Protein AF-A0A7R7JCJ6-F1 (afdb_monomer)

Solvent-accessible surface area (backbone atoms only — not comparable to full-atom values): 6215 Å² total; per-residue (Å²): 136,92,75,84,82,73,93,76,88,78,77,88,83,80,80,68,84,71,80,75,75,78,74,52,46,32,73,67,74,54,50,51,71,61,44,34,68,43,71,92,27,47,68,73,45,19,47,42,49,51,54,44,36,73,74,76,42,70,57,88,46,72,74,55,53,50,76,31,85,93,35,48,72,69,43,48,72,70,29,62,82,50,48,41,56,58,76,79,74,79,72,83,74,67,134

pLDDT: mean 83.5, std 18.03, range [42.97, 98.12]

Radius of gyration: 22.49 Å; Cα contacts (8 Å, |Δi|>4): 83; chains: 1; bounding box: 58×55×48 Å

Sequence (95 aa):
MWKSIPYLILSLFLFGAQPVLAEPIDVNTASAEELAQLKGVGASKAQAIIAYRDQHGPFVAVGELTQVRGLGPKFLEQNAEAITVSQPVADAARP

Foldseek 3Di:
DDDDPDPPVPPPPPPPPDPPPPQADALQPDDLVLQCVQVPRDSVQSVQSVVCCVVVNFDPDPQCSCVRPPDHPVSCVRCVRRHDHDDPPPPVPDD

Mean predicted aligned error: 10.85 Å

Nearest PDB structures (foldseek):
  8dss-assembly1_B  TM=9.701E-01  e=2.813E-07  Geobacillus stearothermophilus ATCC 7953
  3bzk-assembly1_A  TM=9.237E-01  e=1.589E-04  Pseudomonas aeruginosa
  2oce-assembly1_A  TM=9.124E-01  e=2.942E-04  Pseudomonas aeruginosa PAO1
  2edu-assembly1_A  TM=8.188E-01  e=4.184E-04  Homo sapiens
  5ol9-assembly1_A  TM=9.059E-01  e=5.781E-02  Homo sapiens

Structure (mmCIF, N/CA/C/O backbone):
data_AF-A0A7R7JCJ6-F1
#
_entry.id   AF-A0A7R7JCJ6-F1
#
loop_
_atom_site.group_PDB
_atom_site.id
_atom_site.type_symbol
_atom_site.label_atom_id
_atom_site.label_alt_id
_atom_site.label_comp_id
_atom_site.label_asym_id
_atom_site.label_entity_id
_atom_site.label_seq_id
_atom_site.pdbx_PDB_ins_code
_atom_site.Cartn_x
_atom_site.Cartn_y
_atom_site.Cartn_z
_atom_site.occupancy
_atom_site.B_iso_or_equiv
_atom_site.auth_seq_id
_atom_site.auth_comp_id
_atom_site.auth_asym_id
_atom_site.auth_atom_id
_atom_site.pdbx_PDB_model_num
ATOM 1 N N . MET A 1 1 ? 46.286 34.273 39.964 1.00 54.22 1 MET A N 1
ATOM 2 C CA . MET A 1 1 ? 46.759 33.645 38.710 1.00 54.22 1 MET A CA 1
ATOM 3 C C . MET A 1 1 ? 45.891 32.426 38.411 1.00 54.22 1 MET A C 1
ATOM 5 O O . MET A 1 1 ? 46.279 31.304 38.684 1.00 54.22 1 MET A O 1
ATOM 9 N N . TRP A 1 2 ? 44.686 32.676 37.895 1.00 61.41 2 TRP A N 1
ATOM 10 C CA . TRP A 1 2 ? 43.826 31.704 37.216 1.00 61.41 2 TRP A CA 1
ATOM 11 C C . TRP A 1 2 ? 44.376 31.640 35.796 1.00 61.41 2 TRP A C 1
ATOM 13 O O . TRP A 1 2 ? 44.304 32.622 35.063 1.00 61.41 2 TRP A O 1
ATOM 23 N N . LYS A 1 3 ? 45.051 30.561 35.431 1.00 55.62 3 LYS A N 1
ATOM 24 C CA . LYS A 1 3 ? 45.518 30.311 34.069 1.00 55.62 3 LYS A CA 1
ATOM 25 C C . LYS A 1 3 ? 45.149 28.862 33.772 1.00 55.62 3 LYS A C 1
ATOM 27 O O . LYS A 1 3 ? 45.579 27.975 34.498 1.00 55.62 3 LYS A O 1
ATOM 32 N N . SER A 1 4 ? 44.361 28.688 32.712 1.00 66.62 4 SER A N 1
ATOM 33 C CA . SER A 1 4 ? 44.156 27.437 31.974 1.00 66.62 4 SER A CA 1
ATOM 34 C C . SER A 1 4 ? 43.288 26.356 32.636 1.00 66.62 4 SER A C 1
ATOM 36 O O . SER A 1 4 ? 43.800 25.361 33.135 1.00 66.62 4 SER A O 1
ATOM 38 N N . ILE A 1 5 ? 41.963 26.475 32.500 1.00 58.09 5 ILE A N 1
ATOM 39 C CA . ILE A 1 5 ? 41.110 25.291 32.309 1.00 58.09 5 ILE A CA 1
ATOM 40 C C . ILE A 1 5 ? 40.555 25.408 30.882 1.00 58.09 5 ILE A C 1
ATOM 42 O O . ILE A 1 5 ? 39.858 26.381 30.588 1.00 58.09 5 ILE A O 1
ATOM 46 N N . PRO A 1 6 ? 40.971 24.522 29.961 1.00 51.59 6 PRO A N 1
ATOM 47 C CA . PRO A 1 6 ? 40.703 24.651 28.537 1.00 51.59 6 PRO A CA 1
ATOM 48 C C . PRO A 1 6 ? 39.217 24.426 28.254 1.00 51.59 6 PRO A C 1
ATOM 50 O O . PRO A 1 6 ? 38.530 23.736 29.002 1.00 51.59 6 PRO A O 1
ATOM 53 N N . TYR A 1 7 ? 38.746 25.003 27.154 1.00 55.69 7 TYR A N 1
ATOM 54 C CA . TYR A 1 7 ? 37.422 24.872 26.543 1.00 55.69 7 TYR A CA 1
ATOM 55 C C . TYR A 1 7 ? 37.021 23.409 26.213 1.00 55.69 7 TYR A C 1
ATOM 57 O O . TYR A 1 7 ? 36.786 23.072 25.059 1.00 55.69 7 TYR A O 1
ATOM 65 N N . LEU A 1 8 ? 36.958 22.517 27.207 1.00 54.16 8 LEU A N 1
ATOM 66 C CA . LEU A 1 8 ? 36.597 21.096 27.066 1.00 54.16 8 LEU A CA 1
ATOM 67 C C . LEU A 1 8 ? 35.253 20.740 27.725 1.00 54.16 8 LEU A C 1
ATOM 69 O O . LEU A 1 8 ? 34.871 19.576 27.747 1.00 54.16 8 LEU A O 1
ATOM 73 N N . ILE A 1 9 ? 34.504 21.735 28.211 1.00 51.38 9 ILE A N 1
ATOM 74 C CA . ILE A 1 9 ? 33.109 21.582 28.670 1.00 51.38 9 ILE A CA 1
ATOM 75 C C . ILE A 1 9 ? 32.187 22.509 27.850 1.00 51.38 9 ILE A C 1
ATOM 77 O O . ILE A 1 9 ? 31.313 23.181 28.383 1.00 51.38 9 ILE A O 1
ATOM 81 N N . LEU A 1 10 ? 32.418 22.606 26.533 1.00 48.81 10 LEU A N 1
ATOM 82 C CA . LEU A 1 10 ? 31.504 23.295 25.600 1.00 48.81 10 LEU A CA 1
ATOM 83 C C . LEU A 1 10 ? 31.316 22.545 24.266 1.00 48.81 10 LEU A C 1
ATOM 85 O O . LEU A 1 10 ? 30.789 23.093 23.307 1.00 48.81 10 LEU A O 1
ATOM 89 N N . SER A 1 11 ? 31.723 21.280 24.179 1.00 57.47 11 SER A N 1
ATOM 90 C CA . SER A 1 11 ? 31.609 20.471 22.953 1.00 57.47 11 SER A CA 1
ATOM 91 C C . SER A 1 11 ? 30.833 19.164 23.144 1.00 57.47 11 SER A C 1
ATOM 93 O O . SER A 1 11 ? 30.858 18.306 22.268 1.00 57.47 11 SER A O 1
ATOM 95 N N . LEU A 1 12 ? 30.098 19.006 24.251 1.00 61.38 12 LEU A N 1
ATOM 96 C CA . LEU A 1 12 ? 29.367 17.772 24.564 1.00 61.38 12 LEU A CA 1
ATOM 97 C C . LEU A 1 12 ? 27.847 17.975 24.642 1.00 61.38 12 LEU A C 1
ATOM 99 O O . LEU A 1 12 ? 27.225 17.535 25.596 1.00 61.38 12 LEU A O 1
ATOM 103 N N . PHE A 1 13 ? 27.238 18.664 23.674 1.00 62.34 13 PHE A N 1
ATOM 104 C CA . PHE A 1 13 ? 25.769 18.724 23.587 1.00 62.34 13 PHE A CA 1
ATOM 105 C C . PHE A 1 13 ? 25.253 18.937 22.154 1.00 62.34 13 PHE A C 1
ATOM 107 O O . PHE A 1 13 ? 24.334 19.709 21.919 1.00 62.34 13 PHE A O 1
ATOM 114 N N . LEU A 1 14 ? 25.827 18.245 21.167 1.00 61.22 14 LEU A N 1
ATOM 115 C CA . LEU A 1 14 ? 25.203 18.117 19.843 1.00 61.22 14 LEU A CA 1
ATOM 116 C C . LEU A 1 14 ? 25.329 16.680 19.323 1.00 61.22 14 LEU A C 1
ATOM 118 O O . LEU A 1 14 ? 25.917 16.414 18.284 1.00 61.22 14 LEU A O 1
ATOM 122 N N . PHE A 1 15 ? 24.744 15.732 20.047 1.00 64.06 15 PHE A N 1
ATOM 123 C CA . PHE A 1 15 ? 24.256 14.509 19.411 1.00 64.06 15 PHE A CA 1
ATOM 124 C C . PHE A 1 15 ? 22.752 14.452 19.657 1.00 64.06 15 PHE A C 1
ATOM 126 O O . PHE A 1 15 ? 22.248 13.687 20.474 1.00 64.06 15 PHE A O 1
ATOM 133 N N . GLY A 1 16 ? 22.041 15.397 19.031 1.00 67.62 16 GLY A N 1
ATOM 134 C CA . GLY A 1 16 ? 20.584 15.359 18.981 1.00 67.62 16 GLY A CA 1
ATOM 135 C C . GLY A 1 16 ? 20.143 14.041 18.352 1.00 67.62 16 GLY A C 1
ATOM 136 O O . GLY A 1 16 ? 20.831 13.532 17.465 1.00 67.62 16 GLY A O 1
ATOM 137 N N . ALA A 1 17 ? 19.031 13.484 18.835 1.00 68.81 17 ALA A N 1
ATOM 138 C CA . ALA A 1 17 ? 18.417 12.298 18.257 1.00 68.81 17 ALA A CA 1
ATOM 139 C C . ALA A 1 17 ? 18.282 12.503 16.743 1.00 68.81 17 ALA A C 1
ATOM 141 O O . ALA A 1 17 ? 17.506 13.345 16.289 1.00 68.81 17 ALA A O 1
ATOM 142 N N . GLN A 1 18 ? 19.103 11.789 15.973 1.00 69.12 18 GLN A N 1
ATOM 143 C CA . GLN A 1 18 ? 18.973 11.758 14.525 1.00 69.12 18 GLN A CA 1
ATOM 144 C C . GLN A 1 18 ? 17.578 11.185 14.249 1.00 69.12 18 GLN A C 1
ATOM 146 O O . GLN A 1 18 ? 17.259 10.129 14.809 1.00 69.12 18 GLN A O 1
ATOM 151 N N . PRO A 1 19 ? 16.721 11.852 13.458 1.00 66.50 19 PRO A N 1
ATOM 152 C CA . PRO A 1 19 ? 15.494 11.220 13.017 1.00 66.50 19 PRO A CA 1
ATOM 153 C C . PRO A 1 19 ? 15.898 9.974 12.229 1.00 66.50 19 PRO A C 1
ATOM 155 O O . PRO A 1 19 ? 16.498 10.073 11.160 1.00 66.50 19 PRO A O 1
ATOM 158 N N . VAL A 1 20 ? 15.614 8.798 12.785 1.00 64.31 20 VAL A N 1
ATOM 159 C CA . VAL A 1 20 ? 15.602 7.564 12.005 1.00 64.31 20 VAL A CA 1
ATOM 160 C C . VAL A 1 20 ? 14.497 7.749 10.978 1.00 64.31 20 VAL A C 1
ATOM 162 O O . VAL A 1 20 ? 13.316 7.765 11.323 1.00 64.31 20 VAL A O 1
ATOM 165 N N . LEU A 1 21 ? 14.888 8.011 9.731 1.00 64.00 21 LEU A N 1
ATOM 166 C CA . LEU A 1 21 ? 13.956 7.997 8.615 1.00 64.00 21 LEU A CA 1
ATOM 167 C C . LEU A 1 21 ? 13.338 6.600 8.599 1.00 64.00 21 LEU A C 1
ATOM 169 O O . LEU A 1 21 ? 14.061 5.614 8.468 1.00 64.00 21 LEU A O 1
ATOM 173 N N . ALA A 1 22 ? 12.029 6.518 8.830 1.00 73.19 22 ALA A N 1
ATOM 174 C CA . ALA A 1 22 ? 11.317 5.256 8.730 1.00 73.19 22 ALA A CA 1
ATOM 175 C C . ALA A 1 22 ? 11.459 4.754 7.291 1.00 73.19 22 ALA A C 1
ATOM 177 O O . ALA A 1 22 ? 11.171 5.497 6.348 1.00 73.19 22 ALA A O 1
ATOM 178 N N . GLU A 1 23 ? 11.955 3.531 7.129 1.00 85.94 23 GLU A N 1
ATOM 179 C CA . GLU A 1 23 ? 12.077 2.930 5.807 1.00 85.94 23 GLU A CA 1
ATOM 180 C C . GLU A 1 23 ? 10.682 2.756 5.181 1.00 85.94 23 GLU A C 1
ATOM 182 O O . GLU A 1 23 ? 9.719 2.466 5.900 1.00 85.94 23 GLU A O 1
ATOM 187 N N . PRO A 1 24 ? 10.540 2.947 3.856 1.00 93.31 24 PRO A N 1
ATOM 188 C CA . PRO A 1 24 ? 9.276 2.712 3.174 1.00 93.31 24 PRO A CA 1
ATOM 189 C C . PRO A 1 24 ? 8.782 1.278 3.379 1.00 93.31 24 PRO A C 1
ATOM 191 O O . PRO A 1 24 ? 9.542 0.318 3.268 1.00 93.31 24 PRO A O 1
ATOM 194 N N . ILE A 1 25 ? 7.483 1.135 3.619 1.00 95.38 25 ILE A N 1
ATOM 195 C CA . ILE A 1 25 ? 6.826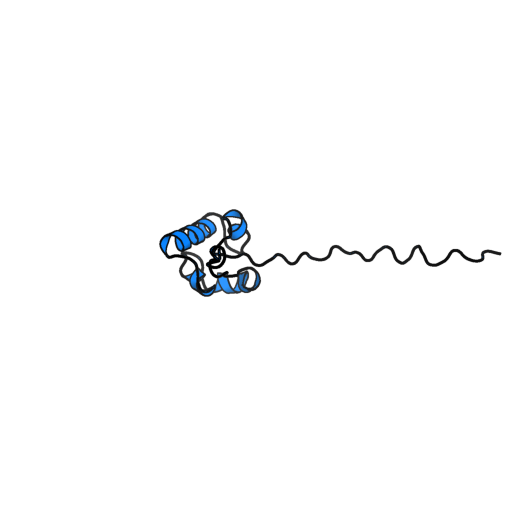 -0.153 3.824 1.00 95.38 25 ILE A CA 1
ATOM 196 C C . ILE A 1 25 ? 6.644 -0.829 2.468 1.00 95.38 25 ILE A C 1
ATOM 198 O O . ILE A 1 25 ? 5.946 -0.321 1.586 1.00 95.38 25 ILE A O 1
ATOM 202 N N . ASP A 1 26 ? 7.256 -1.997 2.303 1.00 96.44 26 ASP A N 1
ATOM 203 C CA . ASP A 1 26 ? 7.080 -2.813 1.110 1.00 96.44 26 ASP A CA 1
ATOM 204 C C . ASP A 1 26 ? 5.766 -3.593 1.169 1.00 96.44 26 ASP A C 1
ATOM 206 O O . ASP A 1 26 ? 5.597 -4.525 1.955 1.00 96.44 26 ASP A O 1
ATOM 210 N N . VAL A 1 27 ? 4.823 -3.241 0.299 1.00 96.69 27 VAL A N 1
ATOM 211 C CA . VAL A 1 27 ? 3.478 -3.834 0.302 1.00 96.69 27 VAL A CA 1
ATOM 212 C C . VAL A 1 27 ? 3.450 -5.311 -0.088 1.00 96.69 27 VAL A C 1
ATOM 214 O O . VAL A 1 27 ? 2.451 -5.986 0.171 1.00 96.69 27 VAL A O 1
ATOM 217 N N . ASN A 1 28 ? 4.528 -5.841 -0.668 1.00 96.31 28 ASN A N 1
ATOM 218 C CA . ASN A 1 28 ? 4.632 -7.253 -1.032 1.00 96.31 28 ASN A CA 1
ATOM 219 C C . ASN A 1 28 ? 5.096 -8.140 0.129 1.00 96.31 28 ASN A C 1
ATOM 221 O O . ASN A 1 28 ? 4.779 -9.328 0.140 1.00 96.31 28 ASN A O 1
ATOM 225 N N . THR A 1 29 ? 5.793 -7.576 1.117 1.00 95.31 29 THR A N 1
ATOM 226 C CA . THR A 1 29 ? 6.424 -8.343 2.205 1.00 95.31 29 THR A CA 1
ATOM 227 C C . THR A 1 29 ? 5.931 -7.947 3.593 1.00 95.31 29 THR A C 1
ATOM 229 O O . THR A 1 29 ? 5.919 -8.789 4.488 1.00 95.31 29 THR A O 1
ATOM 232 N N . ALA A 1 30 ? 5.432 -6.721 3.761 1.00 96.31 30 ALA A N 1
ATOM 233 C CA . ALA A 1 30 ? 4.954 -6.210 5.038 1.00 96.31 30 ALA A CA 1
ATOM 234 C C . ALA A 1 30 ? 3.838 -7.074 5.647 1.00 96.31 30 ALA A C 1
ATOM 236 O O . ALA A 1 30 ? 2.945 -7.579 4.947 1.00 96.31 30 ALA A O 1
ATOM 237 N N . SER A 1 31 ? 3.891 -7.211 6.967 1.00 97.25 31 SER A N 1
ATOM 238 C CA . SER A 1 31 ? 2.853 -7.779 7.824 1.00 97.25 31 SER A CA 1
ATOM 239 C C . SER A 1 31 ? 1.609 -6.887 7.888 1.00 97.25 31 SER A C 1
ATOM 241 O O . SER A 1 31 ? 1.611 -5.728 7.465 1.00 97.25 31 SER A O 1
ATOM 243 N N . ALA A 1 32 ? 0.517 -7.419 8.442 1.00 96.88 32 ALA A N 1
ATOM 244 C CA . ALA A 1 32 ? -0.709 -6.644 8.616 1.00 96.88 32 ALA A CA 1
ATOM 245 C C . ALA A 1 32 ? -0.493 -5.457 9.570 1.00 96.88 32 ALA A C 1
ATOM 247 O O . ALA A 1 32 ? -1.061 -4.384 9.364 1.00 96.88 32 ALA A O 1
ATOM 248 N N . GLU A 1 33 ? 0.338 -5.648 10.593 1.00 97.00 33 GLU A N 1
ATOM 249 C CA . GLU A 1 33 ? 0.698 -4.648 11.589 1.00 97.00 33 GLU A CA 1
ATOM 250 C C . GLU A 1 33 ? 1.524 -3.513 10.977 1.00 97.00 33 GLU A C 1
ATOM 252 O O . GLU A 1 33 ? 1.240 -2.347 11.244 1.00 97.00 33 GLU A O 1
ATOM 257 N N . GLU A 1 34 ? 2.498 -3.835 10.121 1.00 96.56 34 GLU A N 1
ATOM 258 C CA . GLU A 1 34 ? 3.289 -2.842 9.382 1.00 96.56 34 GLU A CA 1
ATOM 259 C C . GLU A 1 34 ? 2.417 -2.077 8.384 1.00 96.56 34 GLU A C 1
ATOM 261 O O . GLU A 1 34 ? 2.424 -0.849 8.368 1.00 96.56 34 GLU A O 1
ATOM 266 N N . LEU A 1 35 ? 1.573 -2.771 7.614 1.00 97.31 35 LEU A N 1
ATOM 267 C CA . LEU A 1 35 ? 0.636 -2.126 6.686 1.00 97.31 35 LEU A CA 1
ATOM 268 C C . LEU A 1 35 ? -0.338 -1.182 7.405 1.00 97.31 35 LEU A C 1
ATOM 270 O O . LEU A 1 35 ? -0.707 -0.143 6.857 1.00 97.31 35 LEU A O 1
ATOM 274 N N . ALA A 1 36 ? -0.743 -1.508 8.635 1.00 96.88 36 ALA A N 1
ATOM 275 C CA . ALA A 1 36 ? -1.614 -0.665 9.451 1.00 96.88 36 ALA A CA 1
ATOM 276 C C . ALA A 1 36 ? -0.943 0.629 9.958 1.00 96.88 36 ALA A C 1
ATOM 278 O O . ALA A 1 36 ? -1.623 1.488 10.520 1.00 96.88 36 ALA A O 1
ATOM 279 N N . GLN A 1 37 ? 0.365 0.807 9.749 1.00 96.06 37 GLN A N 1
ATOM 280 C CA . GLN A 1 37 ? 1.055 2.074 10.013 1.00 96.06 37 GLN A CA 1
ATOM 281 C C . GLN A 1 37 ? 0.792 3.118 8.915 1.00 96.06 37 GLN A C 1
ATOM 283 O O . GLN A 1 37 ? 0.989 4.315 9.135 1.00 96.06 37 GLN A O 1
ATOM 288 N N . LEU A 1 38 ? 0.311 2.691 7.741 1.00 96.25 38 LEU A N 1
ATOM 289 C CA . LEU A 1 38 ? -0.022 3.586 6.638 1.00 96.25 38 LEU A CA 1
ATOM 290 C C . LEU A 1 38 ? -1.254 4.437 6.963 1.00 96.25 38 LEU A C 1
ATOM 292 O O . LEU A 1 38 ? -2.264 3.978 7.509 1.00 96.25 38 LEU A O 1
ATOM 296 N N . LYS A 1 39 ? -1.214 5.708 6.557 1.00 96.62 39 LYS A N 1
ATOM 297 C CA . LYS A 1 39 ? -2.313 6.648 6.782 1.00 96.62 39 LYS A CA 1
ATOM 298 C C . LYS A 1 39 ? -3.583 6.137 6.112 1.00 96.62 39 LYS A C 1
ATOM 300 O O . LYS A 1 39 ? -3.632 5.928 4.900 1.00 96.62 39 LYS A O 1
ATOM 305 N N . GLY A 1 40 ? -4.633 5.978 6.916 1.00 95.50 40 GLY A N 1
ATOM 306 C CA . GLY A 1 40 ? -5.936 5.515 6.446 1.00 95.50 40 GLY A CA 1
ATOM 307 C C . GLY A 1 40 ? -6.038 4.003 6.232 1.00 95.50 40 GLY A C 1
ATOM 308 O O . GLY A 1 40 ? -7.051 3.567 5.671 1.00 95.50 40 GLY A O 1
ATOM 309 N N . VAL A 1 41 ? -5.054 3.217 6.685 1.00 97.50 41 VAL A N 1
ATOM 310 C CA . VAL A 1 41 ? -5.060 1.748 6.674 1.00 97.50 41 VAL A CA 1
ATOM 311 C C . VAL A 1 41 ? -5.236 1.234 8.101 1.00 97.50 41 VAL A C 1
ATOM 313 O O . VAL A 1 41 ? -4.350 1.338 8.931 1.00 97.50 41 VAL A O 1
ATOM 316 N N . GLY A 1 42 ? -6.415 0.689 8.398 1.00 96.38 42 GLY A N 1
ATOM 317 C CA . GLY A 1 42 ? -6.643 -0.102 9.613 1.00 96.38 42 GLY A CA 1
ATOM 318 C C . GLY A 1 42 ? -6.591 -1.600 9.312 1.00 96.38 42 GLY A C 1
ATOM 319 O O . GLY A 1 42 ? -6.451 -1.993 8.153 1.00 96.38 42 GLY A O 1
ATOM 320 N N . ALA A 1 43 ? -6.813 -2.436 10.331 1.00 96.75 43 ALA A N 1
ATOM 321 C CA . ALA A 1 43 ? -6.743 -3.900 10.232 1.00 96.75 43 ALA A CA 1
ATOM 322 C C . ALA A 1 43 ? -7.488 -4.486 9.014 1.00 96.75 43 ALA A C 1
ATOM 324 O O . ALA A 1 43 ? -6.937 -5.303 8.284 1.00 96.75 43 ALA A O 1
ATOM 325 N N . SER A 1 44 ? -8.710 -4.018 8.732 1.00 96.81 44 SER A N 1
ATOM 326 C CA . SER A 1 44 ? -9.499 -4.506 7.590 1.00 96.81 44 SER A CA 1
ATOM 327 C C . SER A 1 44 ? -8.853 -4.206 6.230 1.00 96.81 44 SER A C 1
ATOM 329 O O . SER A 1 44 ? -8.901 -5.045 5.334 1.00 96.81 44 SER A O 1
ATOM 331 N N . LYS A 1 45 ? -8.226 -3.036 6.065 1.00 97.62 45 LYS A N 1
ATOM 332 C CA . LYS A 1 45 ? -7.551 -2.669 4.812 1.00 97.62 45 LYS A CA 1
ATOM 333 C C . LYS A 1 45 ? -6.195 -3.351 4.688 1.00 97.62 45 LYS A C 1
ATOM 335 O O . LYS A 1 45 ? -5.860 -3.794 3.599 1.00 97.62 45 LYS A O 1
ATOM 340 N N . ALA A 1 46 ? -5.461 -3.491 5.791 1.00 98.12 46 ALA A N 1
ATOM 341 C CA . ALA A 1 46 ? -4.224 -4.265 5.820 1.00 98.12 46 ALA A CA 1
ATOM 342 C C . ALA A 1 46 ? -4.474 -5.716 5.376 1.00 98.12 46 ALA A C 1
ATOM 344 O O . ALA A 1 46 ? -3.807 -6.215 4.475 1.00 98.12 46 ALA A O 1
ATOM 345 N N . GLN A 1 47 ? -5.518 -6.355 5.913 1.00 97.94 47 GLN A N 1
ATOM 346 C CA . GLN A 1 47 ? -5.942 -7.686 5.472 1.00 97.94 47 GLN A CA 1
ATOM 347 C C . GLN A 1 47 ? -6.366 -7.714 4.001 1.00 97.94 47 GLN A C 1
ATOM 349 O O . GLN A 1 47 ? -6.053 -8.672 3.306 1.00 97.94 47 GLN A O 1
ATOM 354 N N . ALA A 1 48 ? -7.045 -6.676 3.505 1.00 98.06 48 ALA A N 1
ATOM 355 C CA . ALA A 1 48 ? -7.425 -6.601 2.095 1.00 98.06 48 ALA A CA 1
ATOM 356 C C . ALA A 1 48 ? -6.207 -6.514 1.157 1.00 98.06 48 ALA A C 1
ATOM 358 O O . ALA A 1 48 ? -6.237 -7.115 0.088 1.00 98.06 48 ALA A O 1
ATOM 359 N N . ILE A 1 49 ? -5.136 -5.817 1.556 1.00 97.94 49 ILE A N 1
ATOM 360 C CA . ILE A 1 49 ? -3.873 -5.759 0.799 1.00 97.94 49 ILE A CA 1
ATOM 361 C C . ILE A 1 49 ? -3.225 -7.146 0.741 1.00 97.94 49 ILE A C 1
ATOM 363 O O . ILE A 1 49 ? -2.857 -7.601 -0.340 1.00 97.94 49 ILE A O 1
ATOM 367 N N . ILE A 1 50 ? -3.131 -7.834 1.884 1.00 97.75 50 ILE A N 1
ATOM 368 C CA . ILE A 1 50 ? -2.563 -9.190 1.963 1.00 97.75 50 ILE A CA 1
ATOM 369 C C . ILE A 1 50 ? -3.387 -10.159 1.111 1.00 97.75 50 ILE A C 1
ATOM 371 O O . ILE A 1 50 ? -2.859 -10.819 0.224 1.00 97.75 50 ILE A O 1
ATOM 375 N N . ALA A 1 51 ? -4.706 -10.169 1.302 1.00 97.62 51 ALA A N 1
ATOM 376 C CA . ALA A 1 51 ? -5.602 -11.026 0.541 1.00 97.62 51 ALA A CA 1
ATOM 377 C C . ALA A 1 51 ? -5.516 -10.756 -0.967 1.00 97.62 51 ALA A C 1
ATOM 379 O O . ALA A 1 51 ? -5.646 -11.689 -1.756 1.00 97.62 51 ALA A O 1
ATOM 380 N N . TYR A 1 52 ? -5.307 -9.501 -1.372 1.00 97.88 52 TYR A N 1
ATOM 381 C CA . TYR A 1 52 ? -5.115 -9.151 -2.771 1.00 97.88 52 TYR A CA 1
ATOM 382 C C . TYR A 1 52 ? -3.814 -9.743 -3.322 1.00 97.88 52 TYR A C 1
ATOM 384 O O . TYR A 1 52 ? -3.870 -10.430 -4.340 1.00 97.88 52 TYR A O 1
ATOM 392 N N . ARG A 1 53 ? -2.665 -9.543 -2.652 1.00 95.94 53 ARG A N 1
ATOM 393 C CA . ARG A 1 53 ? -1.383 -10.094 -3.136 1.00 95.94 53 ARG A CA 1
ATOM 394 C C . ARG A 1 53 ? -1.348 -11.626 -3.126 1.00 95.94 53 ARG A C 1
ATOM 396 O O . ARG A 1 53 ? -0.710 -12.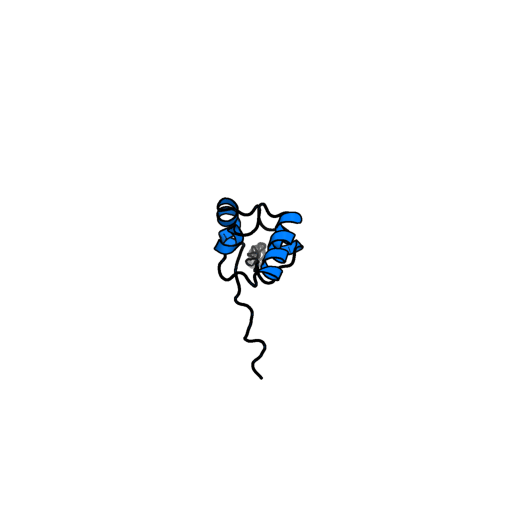226 -3.984 1.00 95.94 53 ARG A O 1
ATOM 403 N N . ASP A 1 54 ? -2.095 -12.257 -2.222 1.00 95.62 54 ASP A N 1
ATOM 404 C CA . ASP A 1 54 ? -2.226 -13.717 -2.164 1.00 95.62 54 ASP A CA 1
ATOM 405 C C . ASP A 1 54 ? -3.081 -14.275 -3.318 1.00 95.62 54 ASP A C 1
ATOM 407 O O . ASP A 1 54 ? -2.826 -15.373 -3.809 1.00 95.62 54 ASP A O 1
ATOM 411 N N . GLN A 1 55 ? -4.098 -13.531 -3.767 1.00 96.94 55 GLN A N 1
ATOM 412 C CA . GLN A 1 55 ? -5.026 -13.968 -4.823 1.00 96.94 55 GLN A CA 1
ATOM 413 C C . GLN A 1 55 ? -4.570 -13.585 -6.233 1.00 96.94 55 GLN A C 1
ATOM 415 O O . GLN A 1 55 ? -4.802 -14.333 -7.182 1.00 96.94 55 GLN A O 1
ATOM 420 N N . HIS A 1 56 ? -3.961 -12.410 -6.379 1.00 95.50 56 HIS A N 1
ATOM 421 C CA . HIS A 1 56 ? -3.605 -11.821 -7.671 1.00 95.50 56 HIS A CA 1
ATOM 422 C C . HIS A 1 56 ? -2.101 -11.866 -7.956 1.00 95.50 56 HIS A C 1
ATOM 424 O O . HIS A 1 56 ? -1.687 -11.589 -9.081 1.00 95.50 56 HIS A O 1
ATOM 430 N N . GLY A 1 57 ? -1.292 -12.249 -6.966 1.00 94.50 57 GLY A N 1
ATOM 431 C CA . GLY A 1 57 ? 0.159 -12.147 -7.021 1.00 94.50 57 GLY A CA 1
ATOM 432 C C . GLY A 1 57 ? 0.677 -10.794 -6.512 1.00 94.50 57 GLY A C 1
ATOM 433 O O . GLY A 1 57 ? -0.106 -9.916 -6.144 1.00 94.50 57 GLY A O 1
ATOM 434 N N . PRO A 1 58 ? 2.009 -10.623 -6.461 1.00 95.44 58 PRO A N 1
ATOM 435 C CA . PRO A 1 58 ? 2.643 -9.424 -5.921 1.00 95.44 58 PRO A CA 1
ATOM 436 C C . PRO A 1 58 ? 2.285 -8.175 -6.734 1.00 95.44 58 PRO A C 1
ATOM 438 O O . PRO A 1 58 ? 2.15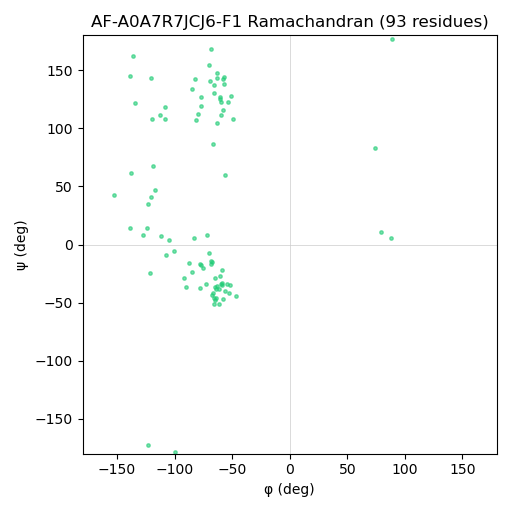4 -8.232 -7.956 1.00 95.44 58 PRO A O 1
ATOM 441 N N . PHE A 1 59 ? 2.198 -7.032 -6.055 1.00 95.94 59 PHE A N 1
ATOM 442 C CA . PHE A 1 59 ? 2.057 -5.731 -6.698 1.00 95.94 59 PHE A CA 1
ATOM 443 C C . PHE A 1 59 ? 3.328 -5.403 -7.486 1.00 95.94 59 PHE A C 1
ATOM 445 O O . PHE A 1 59 ? 4.440 -5.467 -6.955 1.00 95.94 59 PHE A O 1
ATOM 452 N N . VAL A 1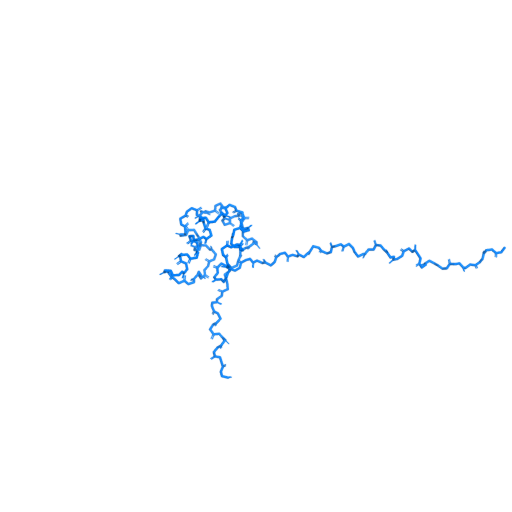 60 ? 3.163 -5.013 -8.745 1.00 94.38 60 VAL A N 1
ATOM 453 C CA . VAL A 1 60 ? 4.248 -4.607 -9.649 1.00 94.38 60 VAL A CA 1
ATOM 454 C C . VAL A 1 60 ? 4.477 -3.099 -9.573 1.00 94.38 60 V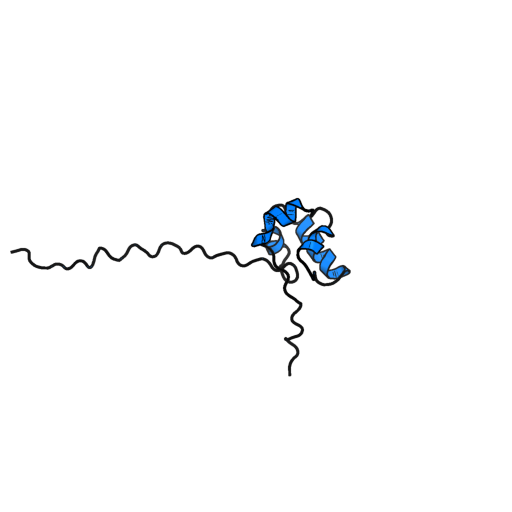AL A C 1
ATOM 456 O O . VAL A 1 60 ? 5.593 -2.619 -9.776 1.00 94.38 60 VAL A O 1
ATOM 459 N N . ALA A 1 61 ? 3.427 -2.341 -9.257 1.00 94.94 61 ALA A N 1
ATOM 460 C CA . ALA A 1 61 ? 3.480 -0.896 -9.104 1.00 94.94 61 ALA A CA 1
ATOM 461 C C . ALA A 1 61 ? 2.647 -0.439 -7.904 1.00 94.94 61 ALA A C 1
ATOM 463 O O . ALA A 1 61 ? 1.556 -0.946 -7.658 1.00 94.94 61 ALA A O 1
ATOM 464 N N . VAL A 1 62 ? 3.106 0.608 -7.215 1.00 94.88 62 VAL A N 1
ATOM 465 C CA . VAL A 1 62 ? 2.373 1.242 -6.102 1.00 94.88 62 VAL A CA 1
ATOM 466 C C . VAL A 1 62 ? 0.935 1.619 -6.494 1.00 94.88 62 VAL A C 1
ATOM 468 O O . VAL A 1 62 ? 0.012 1.501 -5.691 1.00 94.88 62 VAL A O 1
ATOM 471 N N . GLY A 1 63 ? 0.716 2.028 -7.749 1.00 95.25 63 GLY A N 1
ATOM 472 C CA . GLY A 1 63 ? -0.609 2.388 -8.260 1.00 95.25 63 GLY A CA 1
ATOM 473 C C . GLY A 1 63 ? -1.637 1.250 -8.210 1.00 95.25 63 GLY A C 1
ATOM 474 O O . GLY A 1 63 ? -2.832 1.514 -8.065 1.00 95.25 63 GLY A O 1
ATOM 475 N N . GLU A 1 64 ? -1.196 -0.009 -8.262 1.00 96.44 64 GLU A N 1
ATOM 476 C CA . GLU A 1 64 ? -2.076 -1.183 -8.216 1.00 96.44 64 GLU A CA 1
ATOM 477 C C . GLU A 1 64 ? -2.754 -1.363 -6.855 1.00 96.44 64 GLU A C 1
ATOM 479 O O . GLU A 1 64 ? -3.798 -2.005 -6.777 1.00 96.44 64 GLU A O 1
ATOM 484 N N . LEU A 1 65 ? -2.262 -0.707 -5.798 1.00 96.62 65 LEU A N 1
ATOM 485 C CA . LEU A 1 65 ? -2.943 -0.670 -4.500 1.00 96.62 65 LEU A CA 1
ATOM 486 C C . LEU A 1 65 ? -4.353 -0.070 -4.597 1.00 96.62 65 LEU A C 1
ATOM 488 O O . LEU A 1 65 ? -5.195 -0.371 -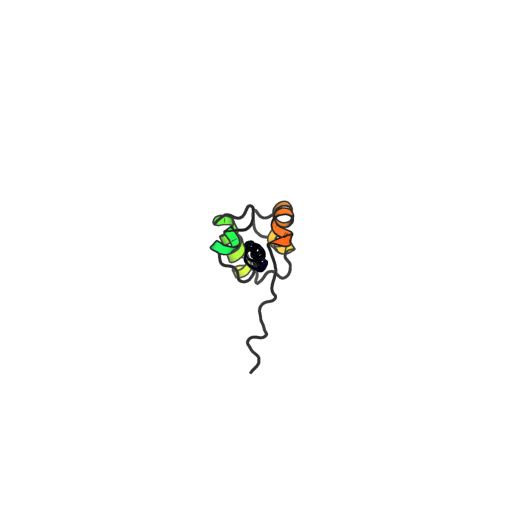3.759 1.00 96.62 65 LEU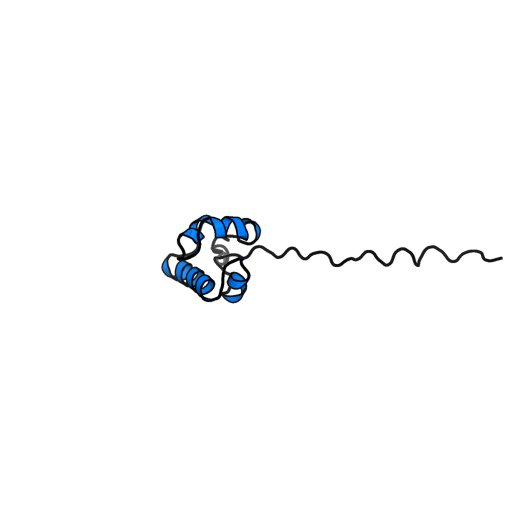 A O 1
ATOM 492 N N . THR A 1 66 ? -4.649 0.728 -5.630 1.00 96.94 66 THR A N 1
ATOM 493 C CA . THR A 1 66 ? -6.011 1.238 -5.887 1.00 96.94 66 THR A CA 1
ATOM 494 C C . THR A 1 66 ? -7.013 0.158 -6.305 1.00 96.94 66 THR A C 1
ATOM 496 O O . THR A 1 66 ? -8.220 0.396 -6.272 1.00 96.94 66 THR A O 1
ATOM 499 N N . GLN A 1 67 ? -6.539 -1.035 -6.675 1.00 96.62 67 GLN A N 1
ATOM 500 C CA . GLN A 1 67 ? -7.386 -2.191 -6.981 1.00 96.62 67 GLN A CA 1
ATOM 501 C C . GLN A 1 67 ? -7.894 -2.876 -5.700 1.00 96.62 67 GLN A C 1
ATOM 503 O O . GLN A 1 67 ? -8.888 -3.603 -5.726 1.00 96.62 67 GLN A O 1
ATOM 508 N N . VAL A 1 68 ? -7.269 -2.596 -4.550 1.00 96.81 68 VAL A N 1
ATOM 509 C CA . VAL A 1 68 ? -7.722 -3.074 -3.243 1.00 96.81 68 VAL A CA 1
ATOM 510 C C . VAL A 1 68 ? -8.915 -2.241 -2.778 1.00 96.81 68 VAL A C 1
ATOM 512 O O . VAL A 1 68 ? -8.862 -1.011 -2.678 1.00 96.81 68 VAL A O 1
ATOM 515 N N . ARG A 1 69 ? -10.014 -2.916 -2.427 1.00 92.62 69 ARG A N 1
ATOM 516 C CA . ARG A 1 69 ? -11.248 -2.257 -1.983 1.00 92.62 69 ARG A CA 1
ATOM 517 C C . ARG A 1 69 ? -10.982 -1.292 -0.819 1.00 92.62 69 ARG A C 1
ATOM 519 O O . ARG A 1 69 ? -10.551 -1.692 0.258 1.00 92.62 69 ARG A O 1
ATOM 526 N N . GLY A 1 70 ? -11.340 -0.022 -1.013 1.00 92.88 70 GLY A N 1
ATOM 527 C CA . GLY A 1 70 ? -11.215 1.018 0.014 1.00 92.88 70 GLY A CA 1
ATOM 528 C C . GLY A 1 70 ? -9.863 1.740 0.044 1.00 92.88 70 GLY A C 1
ATOM 529 O O . GLY A 1 70 ? -9.663 2.584 0.927 1.00 92.88 70 GLY A O 1
ATOM 530 N N . LEU A 1 71 ? -8.972 1.452 -0.910 1.00 96.19 71 LEU A N 1
ATOM 531 C CA . LEU A 1 71 ? -7.781 2.239 -1.221 1.00 96.19 71 LEU A CA 1
ATOM 532 C C . LEU A 1 71 ? -8.008 2.957 -2.555 1.00 96.19 71 LEU A C 1
ATOM 534 O O . LEU A 1 71 ? -8.240 2.332 -3.579 1.00 96.19 71 LEU A O 1
ATOM 538 N N . GLY A 1 72 ? -8.001 4.287 -2.534 1.00 94.56 72 GLY A N 1
ATOM 539 C CA . GLY A 1 72 ? -8.212 5.115 -3.725 1.00 94.56 72 GLY A CA 1
ATOM 540 C C . GLY A 1 72 ? -7.052 6.081 -3.964 1.00 94.56 72 GLY A C 1
ATOM 541 O O . GLY A 1 72 ? -6.073 6.048 -3.220 1.00 94.56 72 GLY A O 1
ATOM 542 N N . PRO A 1 73 ? -7.170 7.006 -4.931 1.00 95.31 73 PRO A N 1
ATOM 543 C CA . PRO A 1 73 ? -6.106 7.963 -5.260 1.00 95.31 73 PRO A CA 1
ATOM 544 C C . PRO A 1 73 ? -5.593 8.746 -4.043 1.00 95.31 73 PRO A C 1
ATOM 546 O O . PRO A 1 73 ? -4.391 8.842 -3.820 1.00 95.31 73 PRO A O 1
ATOM 549 N N . LYS A 1 74 ? -6.508 9.179 -3.167 1.00 95.12 74 LYS A N 1
ATOM 550 C CA . LYS A 1 74 ? -6.174 9.881 -1.919 1.00 95.12 74 LYS A CA 1
ATOM 551 C C . LYS A 1 74 ? -5.271 9.070 -0.982 1.00 95.12 74 LYS A C 1
ATOM 553 O O . LYS A 1 74 ? -4.466 9.646 -0.262 1.00 95.12 74 LYS A O 1
ATOM 558 N N . PHE A 1 75 ? -5.410 7.744 -0.958 1.00 96.44 75 PHE A N 1
ATOM 559 C CA . PHE A 1 75 ? -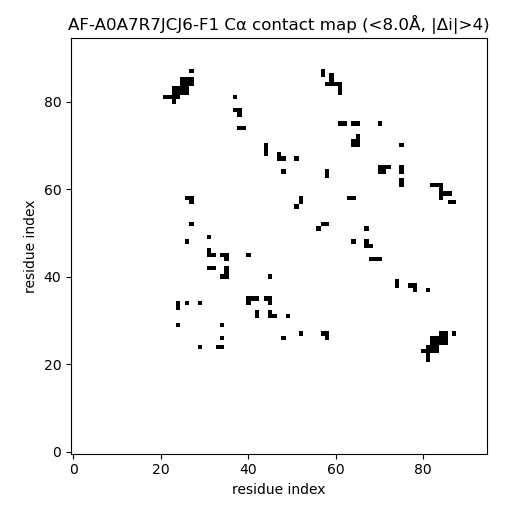4.530 6.892 -0.157 1.00 96.44 75 PHE A CA 1
ATOM 560 C C . PHE A 1 75 ? -3.096 6.926 -0.702 1.00 96.44 75 PHE A C 1
ATOM 562 O O . PHE A 1 75 ? -2.164 7.040 0.092 1.00 96.44 75 PHE A O 1
ATOM 569 N N . LEU A 1 76 ? -2.926 6.887 -2.028 1.00 95.94 76 LEU A N 1
ATOM 570 C CA . LEU A 1 76 ? -1.609 6.971 -2.661 1.00 95.94 76 LEU A CA 1
ATOM 571 C C . LEU A 1 76 ? -0.953 8.323 -2.384 1.00 95.94 76 LEU A C 1
ATOM 573 O O . LEU A 1 76 ? 0.190 8.362 -1.951 1.00 95.94 76 LEU A O 1
ATOM 577 N N . GLU A 1 77 ? -1.694 9.420 -2.538 1.00 95.88 77 GLU A N 1
ATOM 578 C CA . GLU A 1 77 ? -1.202 10.770 -2.226 1.00 95.88 77 GLU A CA 1
ATOM 579 C C . GLU A 1 77 ? -0.713 10.888 -0.775 1.00 95.88 77 GLU A C 1
ATOM 581 O O . GLU A 1 77 ? 0.306 11.513 -0.499 1.00 95.88 77 GLU A O 1
ATOM 586 N N . GLN A 1 78 ? -1.427 10.267 0.168 1.00 95.94 78 GLN A N 1
ATOM 587 C CA . GLN A 1 78 ? -1.103 10.339 1.594 1.00 95.94 78 GLN A CA 1
ATOM 588 C C . GLN A 1 78 ? 0.094 9.481 2.009 1.00 95.94 78 GLN A C 1
ATOM 590 O O . GLN A 1 78 ? 0.653 9.726 3.082 1.00 95.94 78 GLN A O 1
ATOM 595 N N . ASN A 1 79 ? 0.450 8.478 1.206 1.00 96.44 79 ASN A N 1
ATOM 596 C CA . ASN A 1 79 ? 1.428 7.456 1.566 1.00 96.44 79 ASN A CA 1
ATOM 597 C C . ASN A 1 79 ? 2.542 7.281 0.526 1.00 96.44 79 ASN A C 1
ATOM 599 O O . ASN A 1 79 ? 3.331 6.360 0.677 1.00 96.44 79 ASN A O 1
ATOM 603 N N . ALA A 1 80 ? 2.641 8.145 -0.490 1.00 91.88 80 ALA A N 1
ATOM 604 C CA . ALA A 1 80 ? 3.586 8.004 -1.603 1.00 91.88 80 ALA A CA 1
ATOM 605 C C . ALA A 1 80 ? 5.054 7.842 -1.165 1.00 91.88 80 ALA A C 1
ATOM 607 O O . ALA A 1 80 ? 5.800 7.112 -1.805 1.00 91.88 80 ALA A O 1
ATOM 608 N N . GLU A 1 81 ? 5.453 8.491 -0.069 1.00 93.38 81 GLU A N 1
ATOM 609 C CA . GLU A 1 81 ? 6.807 8.392 0.498 1.00 93.38 81 GLU A CA 1
ATOM 610 C C . GLU A 1 81 ? 6.972 7.222 1.484 1.00 93.38 81 GLU A C 1
ATOM 612 O O . GLU A 1 81 ? 8.089 6.843 1.817 1.00 93.38 81 GLU A O 1
ATOM 617 N N . ALA A 1 82 ? 5.864 6.652 1.964 1.00 94.38 82 ALA A N 1
ATOM 618 C CA . ALA A 1 82 ? 5.837 5.609 2.988 1.00 94.38 82 ALA A CA 1
ATOM 619 C C . ALA A 1 82 ? 5.642 4.200 2.414 1.00 94.38 82 ALA A C 1
ATOM 621 O O . ALA A 1 82 ? 5.674 3.236 3.173 1.00 94.38 82 ALA A O 1
ATOM 622 N N . ILE A 1 83 ? 5.408 4.070 1.105 1.00 95.50 83 ILE A N 1
ATOM 623 C CA . ILE A 1 83 ? 5.162 2.792 0.432 1.00 95.50 83 ILE A CA 1
ATOM 624 C C . ILE A 1 83 ? 6.197 2.534 -0.649 1.00 95.50 83 ILE A C 1
ATOM 626 O O . ILE A 1 83 ? 6.596 3.431 -1.387 1.00 95.50 83 ILE A O 1
ATOM 630 N N . THR A 1 84 ? 6.574 1.272 -0.782 1.00 95.50 84 THR A N 1
ATOM 631 C CA . THR A 1 84 ? 7.388 0.785 -1.888 1.00 95.50 84 THR A CA 1
ATOM 632 C C . THR A 1 84 ? 6.830 -0.536 -2.405 1.00 95.50 84 THR A C 1
ATOM 634 O O . THR A 1 84 ? 6.029 -1.196 -1.743 1.00 95.50 84 THR A O 1
ATOM 637 N N . VAL A 1 85 ? 7.238 -0.899 -3.616 1.00 93.19 85 VAL A N 1
ATOM 638 C CA . VAL A 1 85 ? 7.024 -2.224 -4.195 1.00 93.19 85 VAL A CA 1
ATOM 639 C C . VAL A 1 85 ? 8.396 -2.802 -4.492 1.00 93.19 85 VAL A C 1
ATOM 641 O O . VAL A 1 85 ? 9.088 -2.336 -5.397 1.00 93.19 85 VAL A O 1
ATOM 644 N N . SER A 1 86 ? 8.827 -3.793 -3.713 1.00 84.81 86 SER A N 1
ATOM 645 C CA . SER A 1 86 ? 9.996 -4.571 -4.113 1.00 84.81 86 SER A CA 1
ATOM 646 C C . SER A 1 86 ? 9.561 -5.646 -5.109 1.00 84.81 86 SER A C 1
ATOM 648 O O . SER A 1 86 ? 8.469 -6.216 -5.009 1.00 84.81 86 SER A O 1
ATOM 650 N N . GLN A 1 87 ? 10.397 -5.908 -6.114 1.00 65.12 87 GLN A N 1
ATOM 651 C CA . GLN A 1 87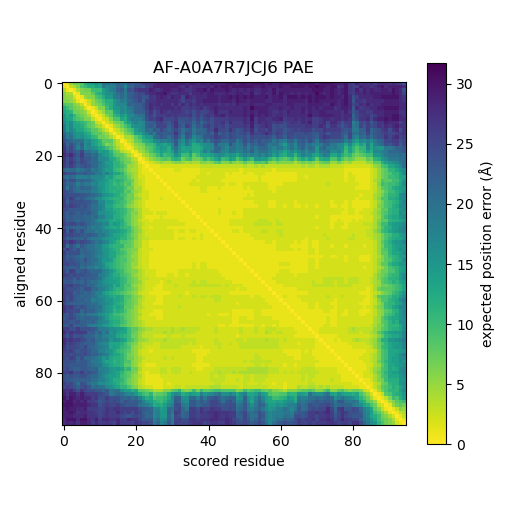 ? 10.209 -7.101 -6.931 1.00 65.12 87 GLN A CA 1
ATOM 652 C C . GLN A 1 87 ? 10.457 -8.322 -6.035 1.00 65.12 87 GLN A C 1
ATOM 654 O O . GLN A 1 87 ? 11.429 -8.298 -5.272 1.00 65.12 87 GLN A O 1
ATOM 659 N N . PRO A 1 88 ? 9.634 -9.387 -6.123 1.00 54.69 88 PRO A N 1
ATOM 660 C CA . PRO A 1 88 ? 9.908 -10.624 -5.409 1.00 54.69 88 PRO A CA 1
ATOM 661 C C . PRO A 1 88 ? 11.340 -11.034 -5.717 1.00 54.69 88 PRO A C 1
ATOM 663 O O . PRO A 1 88 ? 11.732 -11.081 -6.885 1.00 54.69 88 PRO A O 1
ATOM 666 N N . VAL A 1 89 ? 12.127 -11.288 -4.676 1.00 55.12 89 VAL A N 1
ATOM 667 C CA . VAL A 1 89 ? 13.526 -11.681 -4.818 1.00 55.12 89 VAL A CA 1
ATOM 668 C C . VAL A 1 89 ? 13.570 -13.062 -5.481 1.00 55.12 89 VAL A C 1
ATOM 670 O O . VAL A 1 89 ? 13.665 -14.090 -4.821 1.00 55.12 89 VAL A O 1
ATOM 673 N N . ALA A 1 90 ? 13.544 -13.091 -6.814 1.00 51.31 90 ALA A N 1
ATOM 674 C CA . ALA A 1 90 ? 13.918 -14.245 -7.628 1.00 51.31 90 ALA A CA 1
ATOM 675 C C . ALA A 1 90 ? 15.444 -14.489 -7.602 1.00 51.31 90 ALA A C 1
ATOM 677 O O . ALA A 1 90 ? 15.949 -15.326 -8.342 1.00 51.31 90 ALA A O 1
ATOM 678 N N . ASP A 1 91 ? 16.175 -13.765 -6.744 1.00 49.38 91 ASP A N 1
ATOM 679 C CA . ASP A 1 91 ? 17.630 -13.834 -6.595 1.00 49.38 91 ASP A CA 1
ATOM 680 C C . ASP A 1 91 ? 18.097 -14.587 -5.334 1.00 49.38 91 ASP A C 1
ATOM 682 O O . ASP A 1 91 ? 19.293 -14.715 -5.095 1.00 49.38 91 ASP A O 1
ATOM 686 N N . ALA A 1 92 ? 17.172 -15.160 -4.551 1.00 51.22 92 ALA A N 1
ATOM 687 C CA . ALA A 1 92 ? 17.496 -16.089 -3.458 1.00 51.22 92 ALA A CA 1
ATOM 688 C C . ALA A 1 92 ? 17.704 -17.540 -3.950 1.00 51.22 92 ALA A C 1
ATOM 690 O O . ALA A 1 92 ? 17.871 -18.454 -3.146 1.00 51.22 92 ALA A O 1
ATOM 691 N N . ALA A 1 93 ? 17.689 -17.750 -5.272 1.00 47.34 93 ALA A N 1
ATOM 692 C CA . ALA A 1 93 ? 17.867 -19.040 -5.937 1.00 47.34 93 ALA A CA 1
ATOM 693 C C . ALA A 1 93 ? 19.038 -19.038 -6.944 1.00 47.34 93 ALA A C 1
ATOM 695 O O . ALA A 1 93 ? 18.972 -19.707 -7.976 1.00 47.34 93 ALA A O 1
ATOM 696 N N . ARG A 1 94 ? 20.121 -18.299 -6.664 1.00 42.97 94 ARG A N 1
ATOM 697 C CA . ARG A 1 94 ? 21.426 -18.579 -7.288 1.00 42.97 94 ARG A CA 1
ATOM 698 C C . ARG A 1 94 ? 22.142 -19.668 -6.464 1.00 42.97 94 ARG A C 1
ATOM 700 O O . ARG A 1 94 ? 22.102 -19.563 -5.240 1.00 42.97 94 ARG A O 1
ATOM 707 N N . PRO A 1 95 ? 22.722 -20.707 -7.100 1.00 56.97 95 PRO A N 1
ATOM 708 C CA . PRO A 1 95 ? 23.447 -21.771 -6.401 1.00 56.97 95 PRO A CA 1
ATOM 709 C C . PRO A 1 95 ? 24.670 -21.250 -5.642 1.00 56.97 95 PRO A C 1
ATOM 711 O O . PRO A 1 95 ? 25.259 -20.238 -6.090 1.00 56.97 95 PRO A O 1
#

Secondary structure (DSSP, 8-state):
------S-SSSS---------PPPEETTT--HHHHTTSTT--HHHHHHHHHHHHHH---SSGGGGGGSTT--HHHHHHHTTTEE-PPP-TTTT--